Protein AF-A0A2H5YL99-F1 (afdb_monomer)

Foldseek 3Di:
DCVVLVFDFDDKDKDKDWAKDWDDDPVVVPIDIDTPDMDIDMDTDGPDDPVSVVVVVVVCCVPPPVNVCVVDVDDDDDWDADPNHTDDD

Mean predicted aligned error: 3.7 Å

Radius of gyration: 20.01 Å; Cα contacts (8 Å, |Δi|>4): 97; chains: 1; bounding box: 43×22×56 Å

Nearest PDB structures (foldseek):
  3cje-assembly1_A-2  TM=8.290E-01  e=1.456E-05  Jannaschia sp. CCS1
  1lql-assembly4_G  TM=7.975E-01  e=3.347E-03  Mycoplasmoides pneumoniae
  6yfe-assembly1_AA  TM=3.309E-01  e=1.175E-01  Beihai levi-like virus 19
  8v3t-assembly1_a  TM=4.403E-01  e=6.293E-01  Clostridioides difficile
  8gtc-assembly1_E  TM=5.216E-01  e=3.855E+00  Dinoroseobacter phage vB_DshS-R4C

Secondary structure (DSSP, 8-state):
-HHHHT---SEEEEEEEEEEEEES-TTTT--EEEEEEEEEEEEEE-SS-HHHHHHHHHHHHHT-HHHHHHHTTPPPP--EEETTEEE--

pLDDT: mean 96.33, std 2.61, range [82.69, 98.5]

Sequence (89 aa):
MARRLKVPLEKVRARVVGRFWSEGSALAGTLQTGCDGFDLELEVESPAPPEEIARLVRLASAGCYVEQALAHATPVRTRVILNGDPLDR

Solvent-accessible surface area (backbone atoms only — not comparable to full-atom values): 5784 Å² total; per-residue (Å²): 101,44,80,82,72,69,51,65,69,80,45,76,48,74,51,77,48,76,44,71,54,73,50,78,35,74,92,78,71,52,57,46,71,53,68,86,48,72,49,78,46,75,49,75,44,54,93,57,59,69,69,58,53,53,51,45,51,55,52,39,54,76,65,29,66,65,59,46,49,70,76,38,93,63,86,82,85,86,86,50,70,56,97,86,41,83,48,92,132

Structure (mmCIF, N/CA/C/O backbone):
data_AF-A0A2H5YL99-F1
#
_entry.id   AF-A0A2H5YL99-F1
#
loop_
_atom_site.group_PDB
_atom_site.id
_atom_site.type_symbol
_atom_site.label_atom_id
_atom_site.label_alt_id
_atom_site.label_comp_id
_atom_site.label_asym_id
_atom_site.label_entity_id
_atom_site.label_seq_id
_atom_site.pdbx_PDB_ins_code
_atom_site.Cartn_x
_atom_site.Cartn_y
_atom_site.Cartn_z
_atom_site.occupancy
_atom_site.B_iso_or_equiv
_atom_site.auth_seq_id
_atom_site.auth_comp_id
_atom_site.auth_asym_id
_atom_site.auth_atom_id
_atom_site.pdbx_PDB_model_num
ATOM 1 N N . MET A 1 1 ? -12.207 6.160 7.009 1.00 91.75 1 MET A N 1
ATOM 2 C CA . MET A 1 1 ? -13.151 5.103 7.444 1.00 91.75 1 MET A CA 1
ATOM 3 C C . MET A 1 1 ? -13.906 5.469 8.731 1.00 91.75 1 MET A C 1
ATOM 5 O O . MET A 1 1 ? -15.126 5.365 8.730 1.00 91.75 1 MET A O 1
ATOM 9 N N . ALA A 1 2 ? -13.241 5.985 9.776 1.00 94.62 2 ALA A N 1
ATOM 10 C CA . ALA A 1 2 ? -13.829 6.276 11.098 1.00 94.62 2 ALA A CA 1
ATOM 11 C C . ALA A 1 2 ? -15.177 7.020 11.080 1.00 94.62 2 ALA A C 1
ATOM 13 O O . ALA A 1 2 ? -16.152 6.523 11.632 1.00 94.62 2 ALA A O 1
ATOM 14 N N . ARG A 1 3 ? -15.286 8.132 10.334 1.00 95.38 3 ARG A N 1
ATOM 15 C CA . ARG A 1 3 ? -16.547 8.889 10.194 1.00 95.38 3 ARG A CA 1
ATOM 16 C C . ARG A 1 3 ? -17.713 8.054 9.648 1.00 95.38 3 ARG A C 1
ATOM 18 O O . ARG A 1 3 ? -18.846 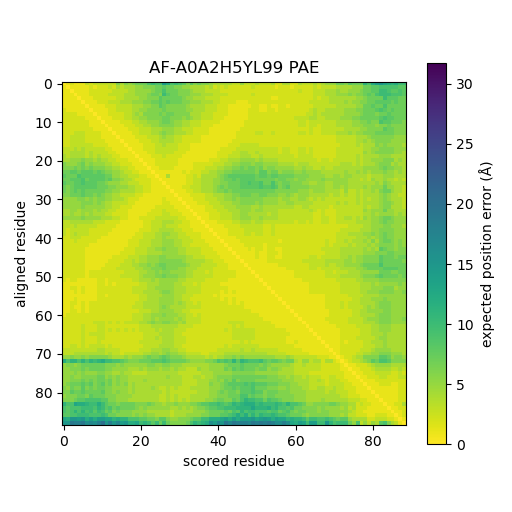8.260 10.062 1.00 95.38 3 ARG A O 1
ATOM 25 N N . ARG A 1 4 ? -17.458 7.114 8.727 1.00 96.00 4 ARG A N 1
ATOM 26 C CA . ARG A 1 4 ? -18.507 6.243 8.159 1.00 96.00 4 ARG A CA 1
ATOM 27 C C . ARG A 1 4 ? -19.009 5.228 9.183 1.00 96.00 4 ARG A C 1
ATOM 29 O O . ARG A 1 4 ? -20.190 4.911 9.188 1.00 96.00 4 ARG A O 1
ATOM 36 N N . LEU A 1 5 ? -18.112 4.749 10.042 1.00 96.19 5 LEU A N 1
ATOM 37 C CA . LEU A 1 5 ? -18.422 3.787 11.098 1.00 96.19 5 LEU A CA 1
ATOM 38 C C . LEU A 1 5 ? -18.850 4.454 12.412 1.00 96.19 5 LEU A C 1
ATOM 40 O O . LEU A 1 5 ? -19.218 3.743 13.336 1.00 96.19 5 LEU A O 1
ATOM 44 N N . LYS A 1 6 ? -18.825 5.794 12.479 1.00 97.31 6 LYS A N 1
ATOM 45 C CA . LYS A 1 6 ? -19.100 6.597 13.682 1.00 97.31 6 LYS A CA 1
ATOM 46 C C . LYS A 1 6 ? -18.192 6.249 14.872 1.00 97.31 6 LYS A C 1
ATOM 48 O O . LYS A 1 6 ? -18.593 6.417 16.015 1.00 97.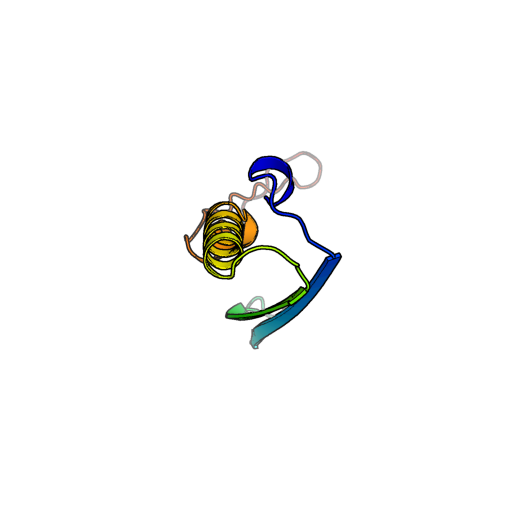31 6 LYS A O 1
ATOM 53 N N . VAL A 1 7 ? -16.965 5.811 14.591 1.00 98.06 7 VAL A N 1
ATOM 54 C CA . VAL A 1 7 ? -15.966 5.493 15.618 1.00 98.06 7 VAL A CA 1
ATOM 55 C C . VAL A 1 7 ? -15.249 6.785 16.027 1.00 98.06 7 VAL A C 1
ATOM 57 O O . VAL A 1 7 ? -14.663 7.431 15.147 1.00 98.06 7 VAL A O 1
ATOM 60 N N . PRO A 1 8 ? -15.293 7.192 17.310 1.00 97.56 8 PRO A N 1
ATOM 61 C CA . PRO A 1 8 ? -14.559 8.359 17.785 1.00 97.56 8 PRO A CA 1
ATOM 62 C C . PRO A 1 8 ? -13.058 8.066 17.779 1.00 97.56 8 PRO A C 1
ATOM 64 O O . PRO A 1 8 ? -12.626 7.008 18.220 1.00 97.56 8 PRO A O 1
ATOM 67 N N . LEU A 1 9 ? -12.252 8.997 17.280 1.00 97.38 9 LEU A N 1
ATOM 68 C CA . LEU A 1 9 ? -10.793 8.933 17.336 1.00 97.38 9 LEU A CA 1
ATOM 69 C C . LEU A 1 9 ? -10.295 10.247 17.919 1.00 97.38 9 LEU A C 1
ATOM 71 O O . LEU A 1 9 ? -10.766 11.307 17.508 1.00 97.38 9 LEU A O 1
ATOM 75 N N . GLU A 1 10 ? -9.343 10.174 18.836 1.00 97.94 10 GLU A N 1
ATOM 76 C CA . GLU A 1 10 ? -8.707 11.356 19.420 1.00 97.94 10 GLU A CA 1
ATOM 77 C C . GLU A 1 10 ? -7.424 11.674 18.662 1.00 97.94 10 GLU A C 1
ATOM 79 O O . GLU A 1 10 ? -7.189 12.814 18.260 1.00 97.94 10 GLU A O 1
ATOM 84 N N . LYS A 1 11 ? -6.620 10.640 18.393 1.00 97.94 11 LYS A N 1
ATOM 85 C CA . LYS A 1 11 ? -5.352 10.778 17.686 1.00 97.94 11 LYS A CA 1
ATOM 86 C C . LYS A 1 11 ? -4.997 9.503 16.941 1.00 97.94 11 LYS A C 1
ATOM 88 O O . LYS A 1 11 ? -5.257 8.397 17.402 1.00 97.94 11 LYS A O 1
ATOM 93 N N . VAL A 1 12 ? -4.394 9.668 15.769 1.00 97.19 12 VAL A N 1
ATOM 94 C CA . VAL A 1 12 ? -3.839 8.565 14.981 1.00 97.19 12 VAL A CA 1
ATOM 95 C C . VAL A 1 12 ? -2.460 8.973 14.494 1.00 97.19 12 VAL A C 1
ATOM 97 O O . VAL A 1 12 ? -2.288 10.082 13.982 1.00 97.19 12 VAL A O 1
ATOM 100 N N . ARG A 1 13 ? -1.483 8.081 14.628 1.00 98.12 13 ARG A N 1
ATOM 101 C CA . ARG A 1 13 ? -0.172 8.184 13.985 1.00 98.12 13 ARG A CA 1
ATOM 102 C C . ARG A 1 13 ? 0.078 6.926 13.173 1.00 98.12 13 ARG A C 1
ATOM 104 O O . ARG A 1 13 ? -0.336 5.839 13.557 1.00 98.12 13 ARG A O 1
ATOM 111 N N . ALA A 1 14 ? 0.734 7.101 12.037 1.00 96.88 14 ALA A N 1
ATOM 112 C CA . ALA A 1 14 ? 1.143 6.005 11.181 1.00 96.88 14 ALA A CA 1
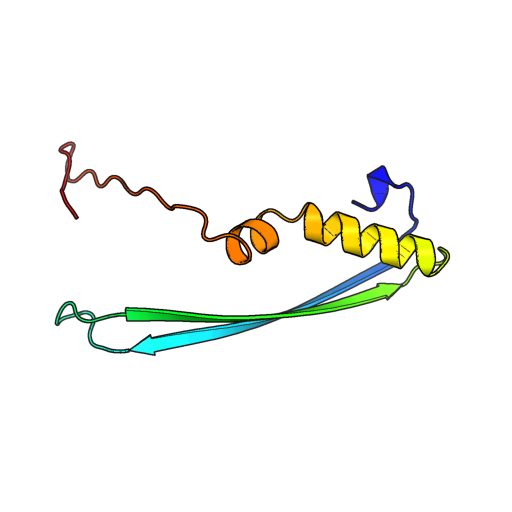ATOM 113 C C . ALA A 1 14 ? 2.637 6.141 10.906 1.00 96.88 14 ALA A C 1
ATOM 115 O O . ALA A 1 14 ? 3.090 7.199 10.461 1.00 96.88 14 ALA A O 1
ATOM 116 N N . ARG A 1 15 ? 3.387 5.071 11.147 1.00 98.12 15 ARG A N 1
ATOM 117 C CA . ARG A 1 15 ? 4.770 4.926 10.705 1.00 98.12 15 ARG A CA 1
ATOM 118 C C . ARG A 1 15 ? 4.791 3.922 9.564 1.00 98.12 15 ARG A C 1
ATOM 120 O O . ARG A 1 15 ? 4.291 2.811 9.702 1.00 98.12 15 ARG A O 1
ATOM 127 N N . VAL A 1 16 ? 5.358 4.334 8.435 1.00 97.69 16 VAL A N 1
ATOM 128 C CA . VAL A 1 16 ? 5.437 3.521 7.218 1.00 97.69 16 VAL A CA 1
ATOM 129 C C . VAL A 1 16 ? 6.900 3.365 6.837 1.00 97.69 16 VAL A C 1
ATOM 131 O O . VAL A 1 16 ? 7.612 4.361 6.715 1.00 97.69 16 VAL A O 1
ATOM 134 N N . VAL A 1 17 ? 7.350 2.128 6.651 1.00 98.19 17 VAL A N 1
ATOM 135 C CA . VAL A 1 17 ? 8.713 1.808 6.212 1.00 98.19 17 VAL A CA 1
ATOM 136 C C . VAL A 1 17 ? 8.634 0.992 4.934 1.00 98.19 17 VAL A C 1
ATOM 138 O O . VAL A 1 17 ? 8.083 -0.099 4.951 1.00 98.19 17 VAL A O 1
ATOM 141 N N . GLY A 1 18 ? 9.185 1.509 3.835 1.00 97.56 18 GLY A N 1
ATOM 142 C CA . GLY A 1 18 ? 9.318 0.776 2.574 1.00 97.56 18 GLY A CA 1
ATOM 143 C C . GLY A 1 18 ? 10.759 0.327 2.342 1.00 97.56 18 GLY A C 1
ATOM 144 O O . GLY A 1 18 ? 11.691 1.089 2.602 1.00 97.56 18 GLY A O 1
ATOM 145 N N . ARG A 1 19 ? 10.942 -0.897 1.841 1.00 98.12 19 ARG A N 1
ATOM 146 C CA . ARG A 1 19 ? 12.242 -1.429 1.409 1.00 98.12 19 ARG A CA 1
ATOM 147 C C . ARG A 1 19 ? 12.281 -1.498 -0.110 1.00 98.12 19 ARG A C 1
ATOM 149 O O . ARG A 1 19 ? 11.483 -2.210 -0.716 1.00 98.12 19 ARG A O 1
ATOM 156 N N . PHE A 1 20 ? 13.196 -0.748 -0.709 1.00 97.88 20 PHE A N 1
ATOM 157 C CA . PHE A 1 20 ? 13.363 -0.649 -2.155 1.00 97.88 20 PHE A CA 1
ATOM 158 C C . PHE A 1 20 ? 14.807 -0.932 -2.528 1.00 97.88 20 PHE A C 1
ATOM 160 O O . PHE A 1 20 ? 15.721 -0.617 -1.764 1.00 97.88 20 PHE A O 1
ATOM 167 N N . TRP A 1 21 ? 15.004 -1.461 -3.726 1.00 97.75 21 TRP A N 1
ATOM 168 C CA . TRP A 1 21 ? 16.325 -1.698 -4.284 1.00 97.75 21 TRP A CA 1
ATOM 169 C C . TRP A 1 21 ? 16.382 -1.252 -5.741 1.00 97.75 21 TRP A C 1
ATOM 171 O O . TRP A 1 21 ? 15.364 -1.091 -6.422 1.00 97.75 21 TRP A O 1
ATOM 181 N N . SER A 1 22 ? 17.607 -1.037 -6.203 1.00 97.94 22 SER A N 1
ATOM 182 C CA . SER A 1 22 ? 17.926 -0.705 -7.584 1.00 97.94 22 SER A CA 1
ATOM 183 C C . SER A 1 22 ? 19.268 -1.314 -7.955 1.00 97.94 22 SER A C 1
ATOM 185 O O . SER A 1 22 ? 20.200 -1.259 -7.151 1.00 9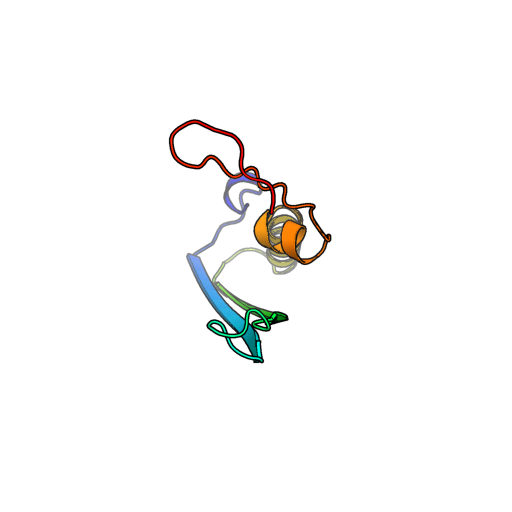7.94 22 SER A O 1
ATOM 187 N N . GLU A 1 23 ? 19.389 -1.817 -9.174 1.00 97.88 23 GLU A N 1
ATOM 188 C CA . GLU A 1 23 ? 20.627 -2.396 -9.696 1.00 97.88 23 GLU A CA 1
ATOM 189 C C . GLU A 1 23 ? 20.817 -2.075 -11.185 1.00 97.88 23 GLU A C 1
ATOM 191 O O . GLU A 1 23 ? 19.892 -1.624 -11.861 1.00 97.88 23 GLU A O 1
ATOM 196 N N . GLY A 1 24 ? 22.025 -2.301 -11.706 1.00 97.69 24 GLY A N 1
ATOM 197 C CA . GLY A 1 24 ? 22.358 -2.044 -13.109 1.00 97.69 24 GLY A CA 1
ATOM 198 C C . GLY A 1 24 ? 22.729 -0.586 -13.407 1.00 97.69 24 GLY A C 1
ATOM 199 O O . GLY A 1 24 ? 23.134 0.169 -12.524 1.00 97.69 24 GLY A O 1
ATOM 200 N N . SER A 1 25 ? 22.652 -0.195 -14.683 1.00 97.38 25 SER A N 1
ATOM 201 C CA . SER A 1 25 ? 23.073 1.127 -15.163 1.00 97.38 25 SER A CA 1
ATOM 202 C C . SER A 1 25 ? 22.011 1.773 -16.043 1.00 97.38 25 SER A C 1
ATOM 204 O O . SER A 1 25 ? 21.556 1.190 -17.028 1.00 97.38 25 SER A O 1
ATOM 206 N N . ALA A 1 26 ? 21.670 3.023 -15.722 1.00 96.56 26 ALA A N 1
ATOM 207 C CA . ALA A 1 26 ? 20.753 3.827 -16.523 1.00 96.56 26 ALA A CA 1
ATOM 208 C C . ALA A 1 26 ? 21.308 4.100 -17.932 1.00 96.56 26 ALA A C 1
ATOM 210 O O . ALA A 1 26 ? 20.582 3.965 -18.910 1.00 96.56 26 ALA A O 1
ATOM 211 N N . LEU A 1 27 ? 22.604 4.422 -18.046 1.00 96.69 27 LEU A N 1
ATOM 212 C CA . LEU A 1 27 ? 23.246 4.699 -19.339 1.00 96.69 27 LEU A CA 1
ATOM 213 C C . LEU A 1 27 ? 23.337 3.452 -20.221 1.00 96.69 27 LEU A C 1
ATOM 215 O O . LEU A 1 27 ? 23.222 3.555 -21.436 1.00 96.69 27 LEU A O 1
ATOM 219 N N . ALA A 1 28 ? 23.538 2.281 -19.612 1.00 96.75 28 ALA A N 1
ATOM 220 C CA . ALA A 1 28 ? 23.618 1.017 -20.340 1.00 96.75 28 ALA A CA 1
ATOM 221 C C . ALA A 1 28 ? 22.240 0.385 -20.618 1.00 96.75 28 ALA A C 1
ATOM 223 O O . ALA A 1 28 ? 22.183 -0.675 -21.234 1.00 96.75 28 ALA A O 1
ATOM 224 N N . GLY A 1 29 ? 21.141 0.989 -20.148 1.00 96.12 29 GLY A N 1
ATOM 225 C CA . GLY A 1 29 ? 19.786 0.454 -20.323 1.00 96.12 29 GLY A CA 1
ATOM 226 C C . GLY A 1 29 ? 19.475 -0.794 -19.487 1.00 96.12 29 GLY A C 1
ATOM 227 O O . GLY A 1 29 ? 18.517 -1.497 -19.787 1.00 96.12 29 GLY A O 1
ATOM 228 N N . THR A 1 30 ? 20.262 -1.081 -18.445 1.00 97.25 30 THR A N 1
ATOM 229 C CA . THR A 1 30 ? 20.104 -2.273 -17.588 1.00 97.25 30 THR A CA 1
ATOM 230 C C . THR A 1 30 ? 19.530 -1.958 -16.209 1.00 97.25 30 THR A C 1
ATOM 232 O O . THR A 1 30 ? 19.504 -2.831 -15.348 1.00 97.25 30 THR A O 1
ATOM 235 N N . LEU A 1 31 ? 19.099 -0.713 -15.971 1.00 97.69 31 LEU A N 1
ATOM 236 C CA . LEU A 1 31 ? 18.537 -0.301 -14.686 1.00 97.69 31 LEU A CA 1
ATOM 237 C C . LEU A 1 31 ? 17.261 -1.092 -14.374 1.00 97.69 31 LEU A C 1
ATOM 239 O O . LEU A 1 31 ? 16.277 -1.017 -15.113 1.00 97.69 31 LEU A O 1
ATOM 243 N N . GLN A 1 32 ? 17.265 -1.775 -13.236 1.00 97.44 32 GLN A N 1
ATOM 244 C CA . GLN A 1 32 ? 16.091 -2.426 -12.668 1.00 97.44 32 GLN A CA 1
ATOM 245 C C . GLN A 1 32 ? 15.864 -1.941 -11.240 1.00 97.44 32 GLN A C 1
ATOM 247 O O . GLN A 1 32 ? 16.796 -1.526 -10.548 1.00 97.44 32 GLN A O 1
ATOM 252 N N . THR A 1 33 ? 14.607 -1.966 -10.809 1.00 97.38 33 THR A N 1
ATOM 253 C CA . THR A 1 33 ? 14.206 -1.601 -9.452 1.00 97.38 33 THR A CA 1
ATOM 254 C C . THR A 1 33 ? 13.153 -2.565 -8.939 1.00 97.38 33 THR A C 1
ATOM 256 O O . THR A 1 33 ? 12.419 -3.186 -9.713 1.00 97.38 33 THR A O 1
ATOM 259 N N . GLY A 1 34 ? 13.051 -2.653 -7.620 1.00 96.06 34 GLY A N 1
ATOM 260 C CA . GLY A 1 34 ? 12.020 -3.434 -6.962 1.00 96.06 34 GLY A CA 1
ATOM 261 C C . GLY A 1 34 ? 11.690 -2.908 -5.575 1.00 96.06 34 GLY A C 1
ATOM 262 O O . GLY A 1 34 ? 12.288 -1.950 -5.073 1.00 96.06 34 GLY A O 1
ATOM 263 N N . CYS A 1 35 ? 10.688 -3.537 -4.974 1.00 95.94 35 CYS A N 1
ATOM 264 C CA . CYS A 1 35 ? 10.242 -3.269 -3.619 1.00 95.94 35 CYS A CA 1
ATOM 265 C C . CYS A 1 35 ? 10.026 -4.602 -2.908 1.00 95.94 35 CYS A C 1
ATOM 267 O O . CYS A 1 35 ? 9.231 -5.419 -3.370 1.00 95.94 35 CYS A O 1
ATOM 269 N N . ASP A 1 36 ? 10.714 -4.801 -1.787 1.00 95.81 36 ASP A N 1
ATOM 270 C CA . ASP A 1 36 ? 10.620 -6.037 -1.000 1.00 95.81 36 ASP A CA 1
ATOM 271 C C . ASP A 1 36 ? 9.431 -6.015 -0.033 1.00 95.81 36 ASP A C 1
ATOM 273 O O . ASP A 1 36 ? 9.050 -7.041 0.527 1.00 95.81 36 ASP A O 1
ATOM 277 N N . GLY A 1 37 ? 8.840 -4.839 0.192 1.00 95.94 37 GLY A N 1
ATOM 278 C CA . GLY A 1 37 ? 7.618 -4.687 0.967 1.00 95.94 37 GLY A CA 1
ATOM 279 C C . GLY A 1 37 ? 7.555 -3.402 1.780 1.00 95.94 37 GLY A C 1
ATOM 280 O O . GLY A 1 37 ? 8.468 -2.568 1.768 1.00 95.94 37 GLY A O 1
ATOM 281 N N . PHE A 1 38 ? 6.448 -3.281 2.509 1.00 97.12 38 PHE A N 1
ATOM 282 C CA . PHE A 1 38 ? 6.155 -2.176 3.409 1.00 97.12 38 PHE A CA 1
ATOM 283 C C . PHE A 1 38 ? 5.748 -2.704 4.781 1.00 97.12 38 PHE A C 1
ATOM 285 O O . PHE A 1 38 ? 4.938 -3.625 4.868 1.00 97.12 38 PHE A O 1
ATOM 292 N N . ASP A 1 39 ? 6.243 -2.064 5.836 1.00 96.75 39 ASP A N 1
ATOM 293 C CA . ASP A 1 39 ? 5.747 -2.248 7.196 1.00 96.75 39 ASP A CA 1
ATOM 294 C C . ASP A 1 39 ? 4.950 -1.008 7.603 1.00 96.75 39 ASP A C 1
ATOM 296 O O . ASP A 1 39 ? 5.433 0.124 7.480 1.00 96.75 39 ASP A O 1
ATOM 300 N N . LEU A 1 40 ? 3.726 -1.223 8.083 1.00 96.19 40 LEU A N 1
ATOM 301 C CA . LEU A 1 40 ? 2.847 -0.179 8.596 1.00 96.19 40 LEU A CA 1
ATOM 302 C C . LEU A 1 40 ? 2.603 -0.418 10.086 1.00 96.19 40 LEU A C 1
ATOM 304 O O . LEU A 1 40 ? 2.123 -1.474 10.488 1.00 96.19 40 LEU A O 1
ATOM 308 N N . GLU A 1 41 ? 2.885 0.595 10.892 1.00 97.81 41 GLU A N 1
ATOM 309 C CA . GLU A 1 41 ? 2.591 0.629 12.321 1.00 97.81 41 GLU A CA 1
ATOM 310 C C . GLU A 1 41 ? 1.610 1.770 12.585 1.00 97.81 41 GLU A C 1
ATOM 312 O O . GLU A 1 41 ? 1.860 2.917 12.206 1.00 97.81 41 GLU A O 1
ATOM 317 N N . LEU A 1 42 ? 0.466 1.442 13.187 1.00 97.19 42 LEU A N 1
ATOM 318 C CA . LEU A 1 42 ? -0.606 2.389 13.479 1.00 97.19 42 LEU A CA 1
ATOM 319 C C . LEU A 1 42 ? -0.756 2.536 14.991 1.00 97.19 42 LEU A C 1
ATOM 321 O O . LEU A 1 42 ? -1.108 1.582 15.681 1.00 97.19 42 LEU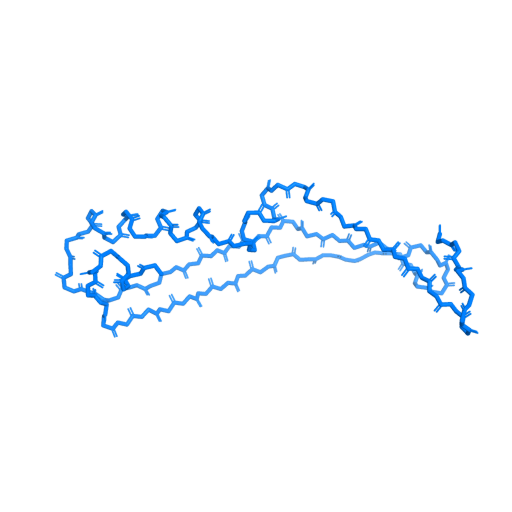 A O 1
ATOM 325 N N . GLU A 1 43 ? -0.548 3.748 15.488 1.00 98.06 43 GLU A N 1
ATOM 326 C CA . GLU A 1 43 ? -0.841 4.128 16.866 1.00 98.06 43 GLU A CA 1
ATOM 327 C C . GLU A 1 43 ? -2.172 4.881 16.887 1.00 98.06 43 GLU A C 1
ATOM 329 O O . GLU A 1 43 ? -2.343 5.877 16.179 1.00 98.06 43 GLU A O 1
ATOM 334 N N . VAL A 1 44 ? -3.132 4.404 17.679 1.00 97.94 44 VAL A N 1
ATOM 335 C CA . VAL A 1 44 ? -4.488 4.961 17.740 1.00 97.94 44 VAL A CA 1
ATOM 336 C C . VAL A 1 44 ? -4.866 5.237 19.191 1.00 97.94 44 VAL A C 1
ATOM 338 O O . VAL A 1 44 ? -4.865 4.328 20.015 1.00 97.94 44 VAL A O 1
ATOM 341 N N . GLU A 1 45 ? -5.240 6.481 19.478 1.00 98.50 45 GLU A N 1
ATOM 342 C CA . GLU A 1 45 ? -5.835 6.916 20.743 1.00 98.50 45 GLU A CA 1
ATOM 343 C C . GLU A 1 45 ? -7.338 7.137 20.510 1.00 98.50 45 GLU A C 1
ATOM 345 O O . GLU A 1 45 ? -7.750 7.880 19.607 1.00 98.50 45 GLU A O 1
ATOM 350 N N . SER A 1 46 ? -8.172 6.430 21.272 1.00 98.38 46 SER A N 1
ATOM 351 C CA . SER A 1 46 ? -9.627 6.460 21.133 1.00 98.38 46 SER A CA 1
ATOM 352 C C . SER A 1 46 ? -10.315 5.940 22.400 1.00 98.38 46 SER A C 1
ATOM 354 O O . SER A 1 46 ? -9.822 4.983 22.998 1.00 98.38 46 SER A O 1
ATOM 356 N N . PRO A 1 47 ? -11.487 6.492 22.764 1.00 98.00 47 PRO A N 1
ATOM 357 C CA . PRO A 1 47 ? -12.328 5.950 23.827 1.00 98.00 47 PRO A CA 1
ATOM 358 C C . PRO A 1 47 ? -13.214 4.776 23.365 1.00 98.00 47 PRO A C 1
ATOM 360 O O . PRO A 1 47 ? -13.983 4.244 24.163 1.00 98.00 47 PRO A O 1
ATOM 363 N N . ALA A 1 48 ? -13.183 4.403 22.080 1.00 98.19 48 ALA A N 1
ATOM 364 C CA . ALA A 1 48 ? -14.013 3.328 21.545 1.00 98.19 48 ALA A CA 1
ATOM 365 C C . ALA A 1 48 ? -13.526 1.940 22.006 1.00 98.19 48 ALA A C 1
ATOM 367 O O . ALA A 1 48 ? -12.328 1.754 22.237 1.00 98.19 48 ALA A O 1
ATOM 368 N N . PRO A 1 49 ? -14.418 0.934 22.073 1.00 98.25 49 PRO A N 1
ATOM 369 C CA . PRO A 1 49 ? -14.023 -0.436 22.382 1.00 98.25 49 PRO A CA 1
ATOM 370 C C . PRO A 1 49 ? -12.977 -0.994 21.391 1.00 98.25 49 PRO A C 1
ATOM 372 O O . PRO A 1 49 ? -13.067 -0.718 20.185 1.00 98.25 49 PRO A O 1
ATOM 375 N N . PRO A 1 50 ? -12.000 -1.809 21.842 1.00 97.88 50 PRO A N 1
ATOM 376 C CA . PRO A 1 50 ? -10.940 -2.346 20.983 1.00 97.88 50 PRO A CA 1
ATOM 377 C C . PRO A 1 50 ? -11.444 -3.087 19.737 1.00 97.88 50 PRO A C 1
ATOM 379 O O . PRO A 1 50 ? -10.838 -3.003 18.667 1.00 97.88 50 PRO A O 1
ATOM 382 N N . GLU A 1 51 ? -12.569 -3.791 19.832 1.00 97.88 51 GLU A N 1
ATOM 383 C CA . GLU A 1 51 ? -13.190 -4.511 18.723 1.00 97.88 51 GLU A CA 1
ATOM 384 C C . GLU A 1 51 ? -13.698 -3.580 17.611 1.00 97.88 51 GLU A C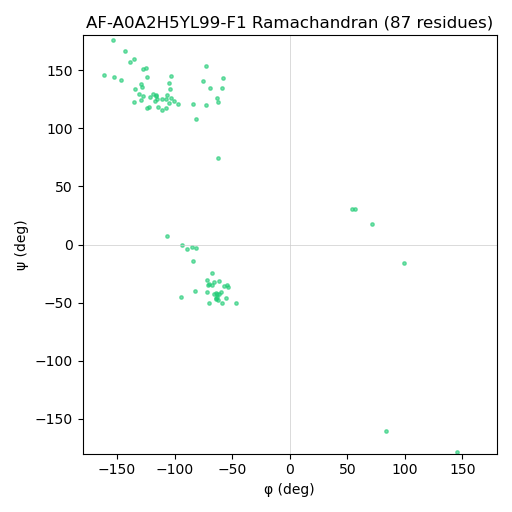 1
ATOM 386 O O . GLU A 1 51 ? -13.628 -3.935 16.426 1.00 97.88 51 GLU A O 1
ATOM 391 N N . GLU A 1 52 ? -14.144 -2.369 17.960 1.00 98.12 52 GLU A N 1
ATOM 392 C CA . GLU A 1 52 ? -14.541 -1.350 16.990 1.00 98.12 52 GLU A CA 1
ATOM 393 C C . GLU A 1 52 ? -13.324 -0.769 16.274 1.00 98.12 52 GLU A C 1
ATOM 395 O O . GLU A 1 52 ? -13.356 -0.611 15.050 1.00 98.12 52 GLU A O 1
ATOM 400 N N . ILE A 1 53 ? -12.227 -0.532 17.003 1.00 98.38 53 ILE A N 1
ATOM 401 C CA . ILE A 1 53 ? -10.951 -0.099 16.420 1.00 98.38 53 ILE A CA 1
ATOM 402 C C . ILE A 1 53 ? -10.392 -1.176 15.491 1.00 98.38 53 ILE A C 1
ATOM 404 O O . ILE A 1 53 ? -10.026 -0.884 14.353 1.00 98.38 53 ILE A O 1
ATOM 408 N N . ALA A 1 54 ? -10.411 -2.441 15.907 1.00 97.94 54 ALA A N 1
ATOM 409 C CA . ALA A 1 54 ? -9.952 -3.547 15.075 1.00 97.94 54 ALA A CA 1
ATOM 410 C C . ALA A 1 54 ? -10.790 -3.675 13.790 1.00 97.94 54 ALA A C 1
ATOM 412 O O . ALA A 1 54 ? -10.249 -3.864 12.698 1.00 97.94 54 ALA A O 1
ATOM 413 N N . ARG A 1 55 ? -12.119 -3.534 13.887 1.00 98.12 55 ARG A N 1
ATOM 414 C CA . ARG A 1 55 ? -13.012 -3.512 12.719 1.00 98.12 55 ARG A CA 1
ATOM 415 C C . ARG A 1 55 ? -12.738 -2.310 11.816 1.00 98.12 55 ARG A C 1
ATOM 417 O O . ARG A 1 55 ? -12.723 -2.468 10.595 1.00 98.12 55 ARG A O 1
ATOM 424 N N . LEU A 1 56 ? -12.513 -1.134 12.397 1.00 98.19 56 LEU A N 1
ATOM 425 C CA . LEU A 1 56 ? -12.156 0.082 11.676 1.00 98.19 56 LEU A CA 1
ATOM 426 C C . LEU A 1 56 ? -10.865 -0.103 10.873 1.00 98.19 56 LEU A C 1
ATOM 428 O O . LEU A 1 56 ? -10.866 0.206 9.682 1.00 98.19 56 LEU A O 1
ATOM 432 N N . VAL A 1 57 ? -9.801 -0.613 11.499 1.00 97.56 57 VAL A N 1
ATOM 433 C CA . VAL A 1 57 ? -8.496 -0.828 10.855 1.00 97.56 57 VAL A CA 1
ATOM 434 C C . VAL A 1 57 ? -8.618 -1.839 9.718 1.00 97.56 57 VAL A C 1
ATOM 436 O O . VAL A 1 57 ? -8.228 -1.528 8.597 1.00 97.56 57 VAL A O 1
ATOM 439 N N . ARG A 1 58 ? -9.270 -2.991 9.943 1.00 97.44 58 ARG A N 1
ATOM 440 C CA . ARG A 1 58 ? -9.493 -3.992 8.880 1.00 97.44 58 ARG A CA 1
ATOM 441 C C . ARG A 1 58 ? -10.208 -3.407 7.664 1.00 97.44 58 ARG A C 1
ATOM 443 O O . ARG A 1 58 ? -9.798 -3.639 6.531 1.00 97.44 58 ARG A O 1
ATOM 450 N N . LEU A 1 59 ? -11.273 -2.636 7.890 1.00 97.94 59 LEU A N 1
ATOM 451 C CA . LEU A 1 59 ? -12.018 -1.996 6.805 1.00 97.94 59 LEU A CA 1
ATOM 452 C C . LEU A 1 59 ? -11.216 -0.876 6.134 1.00 97.94 59 LEU A C 1
ATOM 454 O O . LEU A 1 59 ? -11.354 -0.668 4.931 1.00 97.94 59 LEU A O 1
ATOM 458 N N . ALA A 1 60 ? -10.393 -0.146 6.889 1.00 96.88 60 ALA A N 1
ATOM 459 C CA . ALA A 1 60 ? -9.515 0.875 6.335 1.00 96.88 60 ALA A CA 1
ATOM 460 C C . ALA A 1 60 ? -8.464 0.263 5.395 1.00 96.88 60 ALA A C 1
ATOM 462 O O . ALA A 1 60 ? -8.344 0.755 4.278 1.00 96.88 60 ALA A O 1
ATOM 463 N N . SER A 1 61 ? -7.799 -0.827 5.792 1.00 95.81 61 SER A N 1
ATOM 464 C CA . S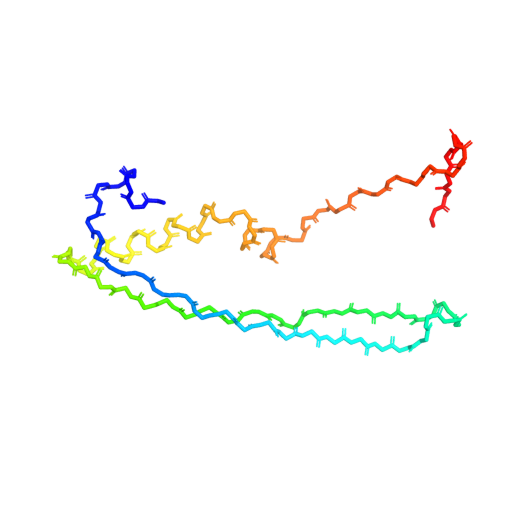ER A 1 61 ? -6.838 -1.559 4.948 1.00 95.81 61 SER A CA 1
ATOM 465 C C . SER A 1 61 ? -7.492 -2.180 3.713 1.00 95.81 61 SER A C 1
ATOM 467 O O . SER A 1 61 ? -7.034 -1.978 2.589 1.00 95.81 61 SER A O 1
ATOM 469 N N . ALA A 1 62 ? -8.640 -2.847 3.879 1.00 96.00 62 ALA A N 1
ATOM 470 C CA . ALA A 1 62 ? -9.392 -3.406 2.750 1.00 96.00 62 ALA A CA 1
ATOM 471 C C . ALA A 1 62 ? -9.857 -2.328 1.749 1.00 96.00 62 ALA A C 1
ATOM 473 O O . ALA A 1 62 ? -9.972 -2.589 0.555 1.00 96.00 62 ALA A O 1
ATOM 474 N N . GLY A 1 63 ? -10.126 -1.111 2.232 1.00 95.44 63 GLY A N 1
ATOM 475 C CA . GLY A 1 63 ? -10.520 0.033 1.409 1.00 95.44 63 GLY A CA 1
ATOM 476 C C . GLY A 1 63 ? -9.368 0.937 0.962 1.00 95.44 63 GLY A C 1
ATOM 477 O O . GLY A 1 63 ? -9.622 1.943 0.299 1.00 95.44 63 GLY A O 1
ATOM 478 N N . CYS A 1 64 ? -8.123 0.644 1.344 1.00 96.50 64 CYS A N 1
ATOM 479 C CA . CYS A 1 64 ? -6.971 1.468 1.001 1.00 96.50 64 CYS A CA 1
ATOM 480 C C . CYS A 1 64 ? -6.505 1.137 -0.418 1.00 96.50 64 CYS A C 1
ATOM 482 O O . CYS A 1 64 ? -5.915 0.086 -0.650 1.00 96.50 64 CYS A O 1
ATOM 484 N N . TYR A 1 65 ? -6.734 2.047 -1.370 1.00 95.88 65 TYR A N 1
ATOM 485 C CA . TYR A 1 65 ? -6.356 1.829 -2.771 1.00 95.88 65 TYR A CA 1
ATOM 486 C C . TYR A 1 65 ? -4.881 1.456 -2.953 1.00 95.88 65 TYR A C 1
ATOM 488 O O . TYR A 1 65 ? -4.577 0.627 -3.801 1.00 95.88 65 TYR A O 1
ATOM 496 N N . VAL A 1 66 ? -3.978 2.035 -2.154 1.00 94.62 66 VAL A N 1
ATOM 497 C CA . VAL A 1 66 ? -2.539 1.748 -2.237 1.00 94.62 66 VAL A CA 1
ATOM 498 C C . VAL A 1 66 ? -2.229 0.341 -1.734 1.00 94.62 66 VAL A C 1
ATOM 500 O O . VAL A 1 66 ? -1.590 -0.413 -2.454 1.00 94.62 66 VAL A O 1
ATOM 503 N N . GLU A 1 67 ? -2.714 -0.050 -0.551 1.00 95.25 67 GLU A N 1
ATOM 504 C CA . GLU A 1 67 ? -2.504 -1.417 -0.048 1.00 95.25 67 GLU A CA 1
ATOM 505 C C . GLU A 1 67 ? -3.096 -2.458 -0.999 1.00 95.25 67 GLU A C 1
ATOM 507 O O . GLU A 1 67 ? -2.450 -3.462 -1.278 1.00 95.25 67 GLU A O 1
ATOM 512 N N . GLN A 1 68 ? -4.283 -2.202 -1.560 1.00 96.62 68 GLN A N 1
ATOM 513 C CA . GLN A 1 68 ? -4.877 -3.104 -2.546 1.00 96.62 68 GLN A CA 1
ATOM 514 C C . GLN A 1 68 ? -4.053 -3.149 -3.843 1.00 96.62 68 GLN A C 1
ATOM 516 O O . GLN A 1 68 ? -3.805 -4.230 -4.363 1.00 96.62 68 GLN A O 1
ATOM 521 N N . ALA A 1 69 ? -3.569 -2.015 -4.353 1.00 94.94 69 ALA A N 1
ATOM 522 C CA . ALA A 1 69 ? -2.733 -1.995 -5.553 1.00 94.94 69 ALA A CA 1
ATOM 523 C C . ALA A 1 69 ? -1.350 -2.642 -5.354 1.00 94.94 69 ALA A C 1
ATOM 525 O O . ALA A 1 69 ? -0.747 -3.080 -6.327 1.00 94.94 69 ALA A O 1
ATOM 526 N N . LEU A 1 70 ? -0.843 -2.685 -4.118 1.00 92.81 70 LEU A N 1
ATOM 527 C CA . LEU A 1 70 ? 0.395 -3.384 -3.762 1.00 92.81 70 LEU A CA 1
ATOM 528 C C . LEU A 1 70 ? 0.164 -4.886 -3.546 1.00 92.81 70 LEU A C 1
ATOM 530 O O . LEU A 1 70 ? 0.987 -5.696 -3.961 1.00 92.81 70 LEU A O 1
ATOM 534 N N . ALA A 1 71 ? -0.948 -5.263 -2.910 1.00 92.12 71 ALA A N 1
ATOM 535 C CA . ALA A 1 71 ? -1.302 -6.659 -2.648 1.00 92.12 71 ALA A CA 1
ATOM 536 C C . ALA A 1 71 ? -1.729 -7.408 -3.918 1.00 92.12 71 ALA A C 1
ATOM 538 O O . ALA A 1 71 ? -1.513 -8.614 -4.038 1.00 92.12 71 ALA A O 1
ATOM 539 N N . HIS A 1 72 ? -2.325 -6.693 -4.869 1.00 89.44 72 HIS A N 1
ATOM 540 C CA . HIS A 1 72 ? -2.761 -7.235 -6.148 1.00 89.44 72 HIS A CA 1
ATOM 541 C C . HIS A 1 72 ? -1.874 -6.645 -7.231 1.00 89.44 72 HIS A C 1
ATOM 543 O O . HIS A 1 72 ? -1.799 -5.426 -7.328 1.00 89.44 72 HIS A O 1
ATOM 549 N N . ALA A 1 73 ? -1.236 -7.480 -8.059 1.00 84.75 73 ALA A N 1
ATOM 550 C CA . ALA A 1 73 ? -0.394 -7.061 -9.186 1.00 84.75 73 ALA A CA 1
ATOM 551 C C . ALA A 1 73 ? -1.203 -6.275 -10.241 1.00 84.75 73 ALA A C 1
ATOM 553 O O . ALA A 1 73 ? -1.568 -6.780 -11.303 1.00 84.75 73 ALA A O 1
ATOM 554 N N . THR A 1 74 ? -1.536 -5.030 -9.909 1.00 92.62 74 THR A N 1
ATOM 555 C CA . THR A 1 74 ? -2.465 -4.184 -10.647 1.00 92.62 74 THR A CA 1
ATOM 556 C C . THR A 1 74 ? -1.790 -3.741 -11.942 1.00 92.62 74 THR A C 1
ATOM 558 O O . THR A 1 74 ? -0.745 -3.089 -11.877 1.00 92.62 74 THR A O 1
ATOM 561 N N . PRO A 1 75 ? -2.341 -4.068 -13.128 1.00 93.38 75 PRO A N 1
ATOM 562 C CA . PRO A 1 75 ? -1.675 -3.751 -14.383 1.00 93.38 75 PRO A CA 1
ATOM 563 C C . PRO A 1 75 ? -1.522 -2.243 -14.580 1.00 93.38 75 PRO A C 1
ATOM 565 O O . PRO A 1 75 ? -2.508 -1.503 -14.587 1.00 93.38 75 PRO A O 1
ATOM 568 N N . VAL A 1 76 ? -0.293 -1.797 -14.827 1.00 94.06 76 VAL A N 1
ATOM 569 C CA . VAL A 1 76 ? -0.001 -0.418 -15.228 1.00 94.06 76 VAL A CA 1
ATOM 570 C C . VAL A 1 76 ? 0.125 -0.371 -16.746 1.00 94.06 76 VAL A C 1
ATOM 572 O O . VAL A 1 76 ? 0.957 -1.060 -17.331 1.00 94.06 76 VAL A O 1
ATOM 575 N N . ARG A 1 77 ? -0.711 0.443 -17.398 1.00 94.50 77 ARG A N 1
ATOM 576 C CA . ARG A 1 77 ? -0.647 0.675 -18.848 1.00 94.50 77 ARG A CA 1
ATOM 577 C C . ARG A 1 77 ? -0.001 2.025 -19.115 1.00 94.50 77 ARG A C 1
ATOM 579 O O . ARG A 1 77 ? -0.470 3.043 -18.612 1.00 94.50 77 ARG A O 1
ATOM 586 N N . THR A 1 78 ? 1.042 2.036 -19.933 1.00 95.31 78 THR A N 1
ATOM 587 C CA . THR A 1 78 ? 1.758 3.256 -20.313 1.00 95.31 78 THR A CA 1
ATOM 588 C C . THR A 1 78 ? 1.664 3.442 -21.820 1.00 95.31 78 THR A C 1
ATOM 590 O O . THR A 1 78 ? 1.954 2.519 -22.572 1.00 95.31 78 THR A O 1
ATOM 593 N N . ARG A 1 79 ? 1.267 4.641 -22.253 1.00 96.31 79 ARG A N 1
ATOM 594 C CA . ARG A 1 79 ? 1.340 5.081 -23.650 1.00 96.31 79 ARG A CA 1
ATOM 595 C C . ARG A 1 79 ? 2.300 6.257 -23.715 1.00 96.31 79 ARG A C 1
ATOM 597 O O . ARG A 1 79 ? 2.133 7.206 -22.951 1.00 96.31 79 ARG A O 1
ATOM 604 N N . VAL A 1 80 ? 3.276 6.192 -24.613 1.00 97.31 80 VAL A N 1
ATOM 605 C CA . VAL A 1 80 ? 4.249 7.268 -24.808 1.00 97.31 80 VAL A CA 1
ATOM 606 C C . VAL A 1 80 ? 3.896 8.028 -26.081 1.00 97.31 80 VAL A C 1
ATOM 608 O O . VAL A 1 80 ? 3.559 7.426 -27.099 1.00 97.31 80 VAL A O 1
ATOM 611 N N . ILE A 1 81 ? 3.917 9.358 -25.991 1.00 97.38 81 ILE A N 1
ATOM 612 C CA . ILE A 1 81 ? 3.701 10.266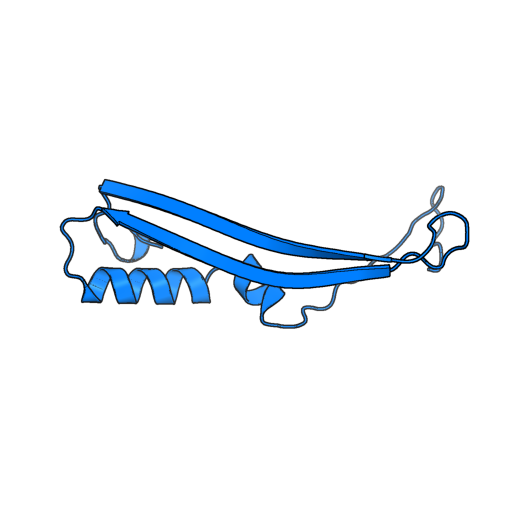 -27.118 1.00 97.38 81 ILE A CA 1
ATOM 613 C C . ILE A 1 81 ? 4.913 11.179 -27.200 1.00 97.38 81 ILE A C 1
ATOM 615 O O . ILE A 1 81 ? 5.179 11.931 -26.262 1.00 97.38 81 ILE A O 1
ATOM 619 N N . LEU A 1 82 ? 5.643 11.099 -28.308 1.00 97.25 82 LEU A N 1
ATOM 620 C CA . LEU A 1 82 ? 6.822 11.904 -28.578 1.00 97.25 82 LEU A CA 1
ATOM 621 C C . LEU A 1 82 ? 6.504 12.879 -29.710 1.00 97.25 82 LEU A C 1
ATOM 623 O O . LEU A 1 82 ? 6.234 12.466 -30.831 1.00 97.25 82 LEU A O 1
ATOM 627 N N 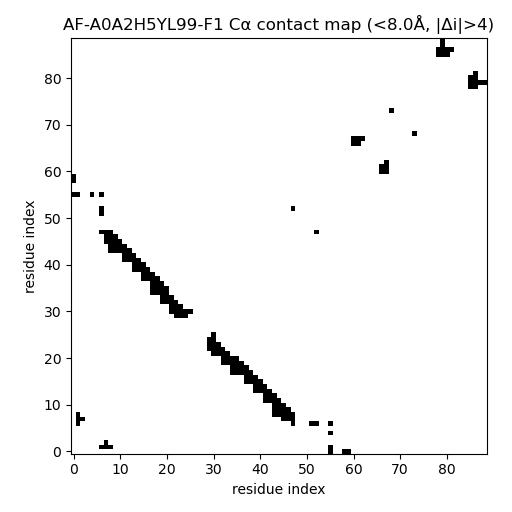. ASN A 1 83 ? 6.527 14.180 -29.409 1.00 97.19 83 ASN A N 1
ATOM 628 C CA . ASN A 1 83 ? 6.273 15.255 -30.379 1.00 97.19 83 ASN A CA 1
ATOM 629 C C . ASN A 1 83 ? 4.945 15.126 -31.153 1.00 97.19 83 ASN A C 1
ATOM 631 O O . ASN A 1 83 ? 4.837 15.584 -32.283 1.00 97.19 83 ASN A O 1
ATOM 635 N N . GLY A 1 84 ? 3.925 14.539 -30.522 1.00 96.44 84 GLY A N 1
ATOM 636 C CA . GLY A 1 84 ? 2.602 14.332 -31.119 1.00 96.44 84 GLY A CA 1
ATOM 637 C C . GLY A 1 84 ? 2.372 12.923 -31.667 1.00 96.44 84 GLY A C 1
ATOM 638 O O . GLY A 1 84 ? 1.214 12.526 -31.795 1.00 96.44 84 GLY A O 1
ATOM 639 N N . ASP A 1 85 ? 3.430 12.136 -31.865 1.00 97.38 85 ASP A N 1
ATOM 640 C CA . ASP A 1 85 ? 3.341 10.790 -32.430 1.00 97.38 85 ASP A CA 1
ATOM 641 C C . ASP A 1 85 ? 3.474 9.693 -31.359 1.00 97.38 85 ASP A C 1
ATOM 643 O O . ASP A 1 85 ? 4.209 9.863 -30.379 1.00 97.38 85 ASP A O 1
ATOM 647 N N . PRO A 1 86 ? 2.768 8.552 -31.493 1.00 97.00 86 PRO A N 1
ATOM 648 C CA . PRO A 1 86 ? 2.973 7.393 -30.625 1.00 97.00 86 PRO A CA 1
ATOM 649 C C . PRO A 1 86 ? 4.411 6.869 -30.696 1.00 97.00 86 PRO A C 1
ATOM 651 O O . PRO A 1 86 ? 4.953 6.697 -31.784 1.00 97.00 86 PRO A O 1
ATOM 654 N N . LEU A 1 87 ? 4.999 6.576 -29.534 1.00 97.06 87 LEU A N 1
ATOM 655 C CA . LEU A 1 87 ? 6.311 5.942 -29.408 1.00 97.06 87 LEU A CA 1
ATOM 656 C C . LEU A 1 87 ? 6.165 4.572 -28.731 1.00 97.06 87 LEU A C 1
ATOM 658 O O . LEU A 1 87 ? 5.582 4.481 -27.646 1.00 97.06 87 LEU A O 1
ATOM 662 N N . ASP A 1 88 ? 6.721 3.536 -29.359 1.00 90.56 88 ASP A N 1
ATOM 663 C CA . ASP A 1 88 ? 6.801 2.193 -28.780 1.00 90.56 88 ASP A CA 1
ATOM 664 C C . ASP A 1 88 ? 7.895 2.129 -27.705 1.00 90.56 88 ASP A C 1
ATOM 666 O O . ASP A 1 88 ? 8.952 2.753 -27.829 1.00 90.56 88 ASP A O 1
ATOM 670 N N . ARG A 1 89 ? 7.602 1.401 -26.623 1.00 82.69 89 ARG A N 1
ATOM 671 C CA . ARG A 1 89 ? 8.475 1.223 -25.457 1.00 82.69 89 ARG A CA 1
ATOM 672 C C . ARG A 1 89 ? 9.198 -0.115 -25.506 1.00 82.69 89 ARG A C 1
ATOM 674 O O . ARG A 1 89 ? 8.521 -1.115 -25.826 1.00 82.69 89 ARG A O 1
#